Protein AF-A0A2P6QAH7-F1 (afdb_monomer_lite)

InterPro domains:
  IPR003033 SCP2 sterol-binding domain [PF02036] (5-82)
  IPR036527 SCP2 sterol-binding domain superfamily [G3DSA:3.30.1050.10] (1-84)
  IPR036527 SCP2 sterol-binding domain superfamily [SSF55718] (7-82)

Sequence (106 aa):
MKQQNASKVIVKKIGLVYQIKIAPKKIGFNELAYTIDLIRKGEVTKGAYEGIRNAYIYAIFSFKVENFVKIAMGKMNPQIAFNPFIEGLSTWFQSISSNTSYFNLA

Organism: Rosa chinensis (NCBI:txid74649)

Secondary structure (DSSP, 8-state):
---TTHHHHHHHHT--EEEEEEESSSTTSSPEEEEEETTTT-EEEESS----TT--EEEEEEEEHHHHHHHHTTSS-HHHHH-HHHHHHHHHHHHHHHGGGGSS--

Radius of gyration: 19.93 Å; chains: 1; bounding box: 58×43×45 Å

Structure (mmCIF, N/CA/C/O backbone):
data_AF-A0A2P6QAH7-F1
#
_entry.id   AF-A0A2P6QAH7-F1
#
loop_
_atom_site.group_PDB
_atom_site.id
_atom_site.type_symbol
_atom_site.label_atom_id
_atom_site.label_alt_id
_atom_site.label_comp_id
_atom_site.label_asym_id
_atom_site.label_entity_id
_atom_site.label_seq_id
_atom_site.pdbx_PDB_ins_code
_atom_site.Cartn_x
_atom_site.Cartn_y
_atom_site.Cartn_z
_atom_site.occupancy
_atom_site.B_iso_or_equiv
_atom_site.auth_seq_id
_atom_site.auth_comp_id
_atom_site.auth_asym_id
_atom_site.auth_atom_id
_atom_site.pdbx_PDB_model_num
ATOM 1 N N . MET A 1 1 ? -10.739 -17.911 -15.931 1.00 37.72 1 MET A N 1
ATOM 2 C CA . MET A 1 1 ? -9.483 -17.260 -15.487 1.00 37.72 1 MET A CA 1
ATOM 3 C C . MET A 1 1 ? -9.199 -16.057 -16.391 1.00 37.72 1 MET A C 1
ATOM 5 O O . MET A 1 1 ? -8.884 -16.258 -17.553 1.00 37.72 1 MET A O 1
ATOM 9 N N . LYS A 1 2 ? -9.407 -14.816 -15.919 1.00 42.91 2 LYS A N 1
ATOM 10 C CA . LYS A 1 2 ? -9.416 -13.581 -16.748 1.00 42.91 2 LYS A CA 1
ATOM 11 C C . LYS A 1 2 ? -8.367 -12.537 -16.308 1.00 42.91 2 LYS A C 1
ATOM 13 O O . LYS A 1 2 ? -8.570 -11.346 -16.493 1.00 42.91 2 LYS A O 1
ATOM 18 N N . GLN A 1 3 ? -7.265 -12.959 -15.683 1.00 49.81 3 GLN A N 1
ATOM 19 C CA . GLN A 1 3 ? -6.374 -12.028 -14.968 1.00 49.81 3 GLN A CA 1
ATOM 20 C C . GLN A 1 3 ? -5.087 -11.648 -15.726 1.00 49.81 3 GLN A C 1
ATOM 22 O O . GLN A 1 3 ? -4.527 -10.591 -15.462 1.00 49.81 3 GLN A O 1
ATOM 27 N N . GLN A 1 4 ? -4.654 -12.421 -16.732 1.00 48.69 4 GLN A N 1
ATOM 28 C CA . GLN A 1 4 ? -3.357 -12.192 -17.399 1.00 48.69 4 GLN A CA 1
ATOM 29 C C . GLN A 1 4 ? -3.305 -10.961 -18.333 1.00 48.69 4 GLN A C 1
ATOM 31 O O . GLN A 1 4 ? -2.220 -10.461 -18.620 1.00 48.69 4 GLN A O 1
ATOM 36 N N . ASN A 1 5 ? -4.450 -10.427 -18.778 1.00 54.06 5 ASN A N 1
ATOM 37 C CA . ASN A 1 5 ? -4.483 -9.267 -19.683 1.00 54.06 5 ASN A CA 1
ATOM 38 C C . ASN A 1 5 ? -4.617 -7.917 -18.959 1.00 54.06 5 ASN A C 1
ATOM 40 O O . ASN A 1 5 ? -4.241 -6.891 -19.523 1.00 54.06 5 ASN A O 1
ATOM 44 N N . ALA A 1 6 ? -5.114 -7.896 -17.716 1.00 61.06 6 ALA A N 1
ATOM 45 C CA . ALA A 1 6 ? -5.327 -6.652 -16.972 1.00 61.06 6 ALA A CA 1
ATOM 46 C C . ALA A 1 6 ? -3.998 -5.960 -16.621 1.00 61.06 6 ALA A C 1
ATOM 48 O O . ALA A 1 6 ? -3.856 -4.755 -16.822 1.00 61.06 6 ALA A O 1
ATOM 49 N N . SER A 1 7 ? -2.992 -6.731 -16.194 1.00 57.91 7 SER A N 1
ATOM 50 C CA . SER A 1 7 ? -1.680 -6.202 -15.797 1.00 57.91 7 SER A CA 1
ATOM 51 C C . SER A 1 7 ? -0.946 -5.520 -16.955 1.00 57.91 7 SER A C 1
ATOM 53 O O . SER A 1 7 ? -0.395 -4.438 -16.780 1.00 57.91 7 SER A O 1
ATOM 55 N N . LYS A 1 8 ? -1.010 -6.085 -18.171 1.00 64.62 8 LYS A N 1
ATOM 56 C CA . LYS A 1 8 ? -0.360 -5.509 -19.365 1.00 64.62 8 LYS A CA 1
ATOM 57 C C . LYS A 1 8 ? -0.958 -4.159 -19.776 1.00 64.62 8 LYS A C 1
ATOM 59 O O . LYS A 1 8 ? -0.228 -3.273 -20.215 1.00 64.62 8 LYS A O 1
ATOM 64 N N . VAL A 1 9 ? -2.273 -3.985 -19.622 1.00 71.31 9 VAL A N 1
ATOM 65 C CA . VAL A 1 9 ? -2.954 -2.712 -19.925 1.00 71.31 9 VAL A CA 1
ATOM 66 C C . VAL A 1 9 ? -2.571 -1.630 -18.915 1.00 71.31 9 VAL A C 1
ATOM 68 O O . VAL A 1 9 ? -2.364 -0.480 -19.297 1.00 71.31 9 VAL A O 1
ATOM 71 N N . ILE A 1 10 ? -2.451 -1.995 -17.637 1.00 69.38 10 ILE A N 1
ATOM 72 C CA . ILE A 1 10 ? -2.102 -1.070 -16.552 1.00 69.38 10 ILE A CA 1
ATOM 73 C C . ILE A 1 10 ? -0.648 -0.602 -16.677 1.00 69.38 10 ILE A C 1
ATOM 75 O O . ILE A 1 10 ? -0.392 0.597 -16.588 1.00 69.38 10 ILE A O 1
ATOM 79 N N . VAL A 1 11 ? 0.281 -1.519 -16.971 1.00 73.31 11 VAL A N 1
ATOM 80 C CA . VAL A 1 11 ? 1.701 -1.199 -17.206 1.00 73.31 11 VAL A CA 1
ATOM 81 C C . VAL A 1 11 ? 1.856 -0.171 -18.329 1.00 73.31 11 VAL A C 1
ATOM 83 O O . VAL A 1 11 ? 2.555 0.821 -18.163 1.00 73.31 11 VAL A O 1
ATOM 86 N N . LYS A 1 12 ? 1.133 -0.343 -19.446 1.00 71.00 12 LYS A N 1
ATOM 87 C CA . LYS A 1 12 ? 1.192 0.589 -20.585 1.00 71.00 12 LYS A CA 1
ATOM 88 C C . LYS A 1 12 ? 0.606 1.974 -20.276 1.00 71.00 12 LYS A C 1
ATOM 90 O O . LYS A 1 12 ? 1.011 2.948 -20.899 1.00 71.00 12 LYS A O 1
ATOM 95 N N . LYS A 1 13 ? -0.373 2.061 -19.368 1.00 76.56 13 LYS A N 1
ATOM 96 C CA . LYS A 1 13 ? -1.037 3.326 -19.010 1.00 76.56 13 LYS A CA 1
ATOM 97 C C . LYS A 1 13 ? -0.300 4.114 -17.933 1.00 76.56 13 LYS A C 1
ATOM 99 O O . LYS A 1 13 ? -0.326 5.336 -17.984 1.00 76.56 13 LYS A O 1
ATOM 104 N N . ILE A 1 14 ? 0.269 3.427 -16.943 1.00 78.62 14 ILE A N 1
ATOM 105 C CA . ILE A 1 14 ? 0.850 4.070 -15.762 1.00 78.62 14 ILE A CA 1
ATOM 106 C C . ILE A 1 14 ? 2.371 4.049 -15.845 1.00 78.62 14 ILE A C 1
ATOM 108 O O . ILE A 1 14 ? 2.975 5.109 -15.805 1.00 78.62 14 ILE A O 1
ATOM 112 N N . GLY A 1 15 ? 2.986 2.870 -15.992 1.00 75.12 15 GLY A N 1
ATOM 113 C CA . GLY A 1 15 ? 4.435 2.752 -16.167 1.00 75.12 15 GLY A CA 1
ATOM 114 C C . GLY A 1 15 ? 5.255 3.392 -15.042 1.00 75.12 15 GLY A C 1
ATOM 115 O O . GLY A 1 15 ? 6.262 4.031 -15.328 1.00 75.12 15 GLY A O 1
ATOM 116 N N . LEU A 1 16 ? 4.830 3.256 -13.778 1.00 84.06 16 LEU A N 1
ATOM 117 C CA . LEU A 1 16 ? 5.494 3.842 -12.603 1.00 84.06 16 LEU A CA 1
ATOM 118 C C . LEU A 1 16 ? 5.688 2.813 -11.482 1.00 84.06 16 LEU A C 1
ATOM 120 O O . LEU A 1 16 ? 4.979 1.806 -11.414 1.00 84.06 16 LEU A O 1
ATOM 124 N N . VAL A 1 17 ? 6.638 3.087 -10.584 1.00 83.88 17 VAL A N 1
ATOM 125 C CA . VAL A 1 17 ? 6.846 2.309 -9.353 1.00 83.88 17 VAL A CA 1
ATOM 126 C C . VAL A 1 17 ? 6.207 3.031 -8.175 1.00 83.88 17 VAL A C 1
ATOM 128 O O . VAL A 1 17 ? 6.474 4.212 -7.936 1.00 83.88 17 VAL A O 1
ATOM 131 N N . TYR A 1 18 ? 5.405 2.299 -7.408 1.00 88.69 18 TYR A N 1
ATOM 132 C CA . TYR A 1 18 ? 4.802 2.774 -6.166 1.00 88.69 18 TYR A CA 1
ATOM 133 C C . TYR A 1 18 ? 5.296 1.948 -4.990 1.00 88.69 18 TYR A C 1
ATOM 135 O O . TYR A 1 18 ? 5.578 0.758 -5.128 1.00 88.69 18 TYR A O 1
ATOM 143 N N . GLN A 1 19 ? 5.339 2.558 -3.812 1.00 88.88 19 GLN A N 1
ATOM 144 C CA . GLN A 1 19 ? 5.575 1.833 -2.573 1.00 88.88 19 GLN A CA 1
ATOM 145 C C . GLN A 1 19 ? 4.394 2.020 -1.628 1.00 88.88 19 GLN A C 1
ATOM 147 O O . GLN A 1 19 ? 3.962 3.141 -1.375 1.00 88.88 19 GLN A O 1
ATOM 152 N N . ILE A 1 20 ? 3.887 0.919 -1.088 1.00 90.81 20 ILE A N 1
ATOM 153 C CA . ILE A 1 20 ? 2.864 0.912 -0.048 1.00 90.81 20 ILE A CA 1
ATOM 154 C C . ILE A 1 20 ? 3.528 0.504 1.260 1.00 90.81 20 ILE A C 1
ATOM 156 O O . ILE A 1 20 ? 4.097 -0.580 1.364 1.00 90.81 20 ILE A O 1
ATOM 160 N N . LYS A 1 21 ? 3.437 1.362 2.269 1.00 90.19 21 LYS A N 1
ATOM 161 C CA . LYS A 1 21 ? 3.853 1.076 3.637 1.00 90.19 21 LYS A CA 1
ATOM 162 C C . LYS A 1 21 ? 2.616 0.852 4.488 1.00 90.19 21 LYS A C 1
ATOM 164 O O . LYS A 1 21 ? 1.726 1.697 4.553 1.00 90.19 21 LYS A O 1
ATOM 169 N N . ILE A 1 22 ? 2.555 -0.302 5.132 1.00 90.38 22 ILE A N 1
ATOM 170 C CA . ILE A 1 22 ? 1.440 -0.691 5.983 1.00 90.38 22 ILE A CA 1
ATOM 171 C C . ILE A 1 22 ? 1.936 -0.729 7.423 1.00 90.38 22 ILE A C 1
ATOM 173 O O . ILE A 1 22 ? 2.767 -1.556 7.796 1.00 90.38 22 ILE A O 1
ATOM 177 N N . ALA A 1 23 ? 1.407 0.181 8.229 1.00 88.81 23 ALA A N 1
ATOM 178 C CA . ALA A 1 23 ? 1.721 0.331 9.634 1.00 88.81 23 ALA A CA 1
ATOM 179 C C . ALA A 1 23 ? 0.741 -0.484 10.498 1.00 88.81 23 ALA A C 1
ATOM 181 O O . ALA A 1 23 ? -0.457 -0.172 10.517 1.00 88.81 23 ALA A O 1
ATOM 182 N N . PRO A 1 24 ? 1.214 -1.497 11.247 1.00 84.94 24 PRO A N 1
ATOM 183 C CA . PRO A 1 24 ? 0.353 -2.318 12.099 1.00 84.94 24 PRO A CA 1
ATOM 184 C C . PRO A 1 24 ? -0.139 -1.593 13.356 1.00 84.94 24 PRO A C 1
ATOM 186 O O . PRO A 1 24 ? -1.211 -1.913 13.852 1.00 84.94 24 PRO A O 1
ATOM 189 N N . LYS A 1 25 ? 0.621 -0.615 13.868 1.00 78.69 25 LYS A N 1
ATOM 190 C CA . LYS A 1 25 ? 0.235 0.192 15.042 1.00 78.69 25 LYS A CA 1
ATOM 191 C C . LYS A 1 25 ? 0.144 1.678 14.719 1.00 78.69 25 LYS A C 1
ATOM 193 O O . LYS A 1 25 ? -0.914 2.288 14.840 1.00 78.69 25 LYS A O 1
ATOM 198 N N . LYS A 1 26 ? 1.269 2.275 14.322 1.00 79.69 26 LYS A N 1
ATOM 199 C CA . LYS A 1 26 ? 1.387 3.710 14.057 1.00 79.69 26 LYS A CA 1
ATOM 200 C C . LYS A 1 26 ? 2.256 3.928 12.830 1.00 79.69 26 LYS A C 1
ATOM 202 O O . LYS A 1 26 ? 3.276 3.261 12.680 1.00 79.69 26 LYS A O 1
ATOM 207 N N . ILE A 1 27 ? 1.840 4.864 11.980 1.00 79.75 27 ILE A N 1
ATOM 208 C CA . ILE A 1 27 ? 2.631 5.302 10.828 1.00 79.75 27 ILE A CA 1
ATOM 209 C C . ILE A 1 27 ? 4.013 5.753 11.327 1.00 79.75 27 ILE A C 1
ATOM 211 O O . ILE A 1 27 ? 4.109 6.469 12.327 1.00 79.75 27 ILE A O 1
ATOM 215 N N . GLY A 1 28 ? 5.063 5.279 10.663 1.00 76.12 28 GLY A N 1
ATOM 216 C CA . GLY A 1 28 ? 6.467 5.488 11.022 1.00 76.12 28 GLY A CA 1
ATOM 217 C C . GLY A 1 28 ? 7.068 4.472 12.005 1.00 76.12 28 GLY A C 1
ATOM 218 O O . GLY A 1 28 ? 8.242 4.603 12.337 1.00 76.12 28 GLY A O 1
ATOM 219 N N . PHE A 1 29 ? 6.320 3.460 12.470 1.00 76.94 29 PHE A N 1
ATOM 220 C CA . PHE A 1 29 ? 6.838 2.434 13.390 1.00 76.94 29 PHE A CA 1
ATOM 221 C C . PHE A 1 29 ? 6.586 1.006 12.884 1.00 76.94 29 PHE A C 1
ATOM 223 O O . PHE A 1 29 ? 5.437 0.573 12.785 1.00 76.94 29 PHE A O 1
ATOM 230 N N . ASN A 1 30 ? 7.674 0.264 12.631 1.00 81.12 30 ASN A N 1
ATOM 231 C CA . ASN A 1 30 ? 7.672 -1.131 12.165 1.00 81.12 30 ASN A CA 1
ATOM 232 C C . ASN A 1 30 ? 6.723 -1.373 10.974 1.00 81.12 30 ASN A C 1
ATOM 234 O O . ASN A 1 30 ? 5.847 -2.239 11.008 1.00 81.12 30 ASN A O 1
ATOM 238 N N . GLU A 1 31 ? 6.848 -0.535 9.945 1.00 83.31 31 GLU A N 1
ATOM 239 C CA . GLU A 1 31 ? 5.989 -0.589 8.765 1.00 83.31 31 GLU A CA 1
ATOM 240 C C . GLU A 1 31 ? 6.427 -1.703 7.812 1.00 83.31 31 GLU A C 1
ATOM 242 O O . GLU A 1 31 ? 7.607 -1.849 7.491 1.00 83.31 31 GLU A O 1
ATOM 247 N N . LEU A 1 32 ? 5.457 -2.457 7.301 1.00 88.50 32 LEU A N 1
ATOM 248 C CA . LEU A 1 32 ? 5.685 -3.413 6.226 1.00 88.50 32 LEU A CA 1
ATOM 249 C C . LEU A 1 32 ? 5.637 -2.676 4.890 1.00 88.50 32 LEU A C 1
ATOM 251 O O . LEU A 1 32 ? 4.594 -2.142 4.514 1.00 88.50 32 LEU A O 1
ATOM 255 N N . ALA A 1 33 ? 6.756 -2.656 4.174 1.00 88.31 33 ALA A N 1
ATOM 256 C CA . ALA A 1 33 ? 6.835 -2.076 2.841 1.00 88.31 33 ALA A CA 1
ATOM 257 C C . ALA A 1 33 ? 6.529 -3.124 1.763 1.00 88.31 33 ALA A C 1
ATOM 259 O O . ALA A 1 33 ? 7.004 -4.259 1.822 1.00 88.31 33 ALA A O 1
ATOM 260 N N . TYR A 1 34 ? 5.760 -2.711 0.765 1.00 89.38 34 TYR A N 1
ATOM 261 C CA . TYR A 1 34 ? 5.477 -3.451 -0.453 1.00 89.38 34 TYR A CA 1
ATOM 262 C C . TYR A 1 34 ? 5.778 -2.546 -1.637 1.00 89.38 34 TYR A C 1
ATOM 264 O O . TYR A 1 34 ? 5.267 -1.428 -1.715 1.00 89.38 34 TYR A O 1
ATOM 272 N N . THR A 1 35 ? 6.600 -3.021 -2.559 1.00 88.00 35 THR A N 1
ATOM 273 C CA . THR A 1 35 ? 6.884 -2.318 -3.806 1.00 88.00 35 THR A CA 1
ATOM 274 C C . THR A 1 35 ? 5.985 -2.874 -4.894 1.00 88.00 35 THR A C 1
ATOM 276 O O . THR A 1 35 ? 5.891 -4.085 -5.068 1.00 88.00 35 THR A O 1
ATOM 279 N N . ILE A 1 36 ? 5.334 -1.986 -5.635 1.00 87.31 36 ILE A N 1
ATOM 280 C CA . ILE A 1 36 ? 4.526 -2.308 -6.805 1.00 87.31 36 ILE A CA 1
ATOM 281 C C . ILE A 1 36 ? 5.268 -1.767 -8.028 1.00 87.31 36 ILE A C 1
ATOM 283 O O . ILE A 1 36 ? 5.303 -0.554 -8.250 1.00 87.31 36 ILE A O 1
ATOM 287 N N . ASP A 1 37 ? 5.859 -2.663 -8.815 1.00 84.31 37 ASP A N 1
ATOM 288 C CA . ASP A 1 37 ? 6.527 -2.333 -10.074 1.00 84.31 37 ASP A CA 1
ATOM 289 C C . ASP A 1 37 ? 5.553 -2.514 -11.245 1.00 84.31 37 ASP A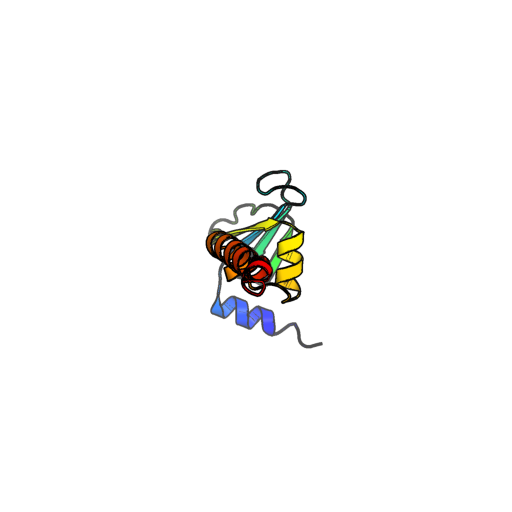 C 1
ATOM 291 O O . ASP A 1 37 ? 5.336 -3.624 -11.747 1.00 84.31 37 ASP A O 1
ATOM 295 N N . LEU A 1 38 ? 4.978 -1.395 -11.696 1.00 81.31 38 LEU A N 1
ATOM 296 C CA . LEU A 1 38 ? 4.139 -1.331 -12.894 1.00 81.31 38 LEU A CA 1
ATOM 297 C C . LEU A 1 38 ? 4.906 -0.829 -14.129 1.00 81.31 38 LEU A C 1
ATOM 299 O O . LEU A 1 38 ? 4.269 -0.555 -15.140 1.00 81.31 38 LEU A O 1
ATOM 303 N N . ILE A 1 39 ? 6.237 -0.696 -14.081 1.00 71.50 39 ILE A N 1
ATOM 304 C CA . ILE A 1 39 ? 7.057 -0.310 -15.245 1.00 71.50 39 ILE A CA 1
ATOM 305 C C . ILE A 1 39 ? 7.275 -1.511 -16.161 1.00 71.50 39 ILE A C 1
ATOM 307 O O . ILE A 1 39 ? 7.267 -1.384 -17.384 1.00 71.50 39 ILE A O 1
ATOM 311 N N . ARG A 1 40 ? 7.491 -2.688 -15.567 1.00 70.94 40 ARG A N 1
ATOM 312 C CA . ARG A 1 40 ? 7.905 -3.887 -16.305 1.00 70.94 40 ARG A CA 1
ATOM 313 C C . ARG A 1 40 ? 6.761 -4.875 -16.491 1.00 70.94 40 ARG A C 1
ATOM 315 O O . ARG A 1 40 ? 6.129 -4.921 -17.541 1.00 70.94 40 ARG A O 1
ATOM 322 N N . LYS A 1 41 ? 6.523 -5.707 -15.477 1.00 71.06 41 LYS A N 1
ATOM 323 C CA . LYS A 1 41 ? 5.607 -6.856 -15.554 1.00 71.06 41 LYS A CA 1
ATOM 324 C C . LYS A 1 41 ? 4.342 -6.689 -14.708 1.00 71.06 41 LYS A C 1
ATOM 326 O O . LYS A 1 41 ? 3.416 -7.479 -14.872 1.00 71.06 41 LYS A O 1
ATOM 331 N N . GLY A 1 42 ? 4.266 -5.656 -13.865 1.00 72.06 42 GLY A N 1
ATOM 332 C CA . GLY A 1 42 ? 3.177 -5.509 -12.901 1.00 72.06 42 GLY A CA 1
ATOM 333 C C . GLY A 1 42 ? 3.365 -6.432 -11.698 1.00 72.06 42 GLY A C 1
ATOM 334 O O . GLY A 1 42 ? 2.445 -7.162 -11.339 1.00 72.06 42 GLY A O 1
ATOM 335 N N . GLU A 1 43 ? 4.571 -6.456 -11.133 1.00 80.94 43 GLU A N 1
ATOM 336 C CA . GLU A 1 43 ? 4.934 -7.327 -10.013 1.00 80.94 43 GLU A CA 1
ATOM 337 C C . GLU A 1 43 ? 4.819 -6.582 -8.681 1.00 80.94 43 GLU A C 1
ATOM 339 O O . GLU A 1 43 ? 5.000 -5.366 -8.604 1.00 80.94 43 GLU A O 1
ATOM 344 N N . VAL A 1 44 ? 4.516 -7.327 -7.618 1.00 83.88 44 VAL A N 1
ATOM 345 C CA . VAL A 1 44 ? 4.481 -6.809 -6.249 1.00 83.88 44 VAL A CA 1
ATOM 346 C C . VAL A 1 44 ? 5.495 -7.580 -5.423 1.00 83.88 44 VAL A C 1
ATOM 348 O O . VAL A 1 44 ? 5.404 -8.802 -5.317 1.00 83.88 44 VAL A O 1
ATOM 351 N N . THR A 1 45 ? 6.449 -6.876 -4.822 1.00 86.94 45 THR A N 1
ATOM 352 C CA . THR A 1 45 ? 7.484 -7.460 -3.966 1.00 86.94 45 THR A CA 1
ATOM 353 C C . THR A 1 45 ? 7.327 -6.969 -2.533 1.00 86.94 45 THR A C 1
ATOM 355 O O . THR A 1 45 ? 6.972 -5.818 -2.273 1.00 86.94 45 THR A O 1
ATOM 358 N N . LYS A 1 46 ? 7.561 -7.864 -1.570 1.00 86.88 46 LYS A N 1
ATOM 359 C CA . LYS A 1 46 ? 7.592 -7.512 -0.148 1.00 86.88 46 LYS A CA 1
ATOM 360 C C . LYS A 1 46 ? 8.992 -7.008 0.193 1.00 86.88 46 LYS A C 1
ATOM 362 O O . LYS A 1 46 ? 9.957 -7.730 -0.023 1.00 86.88 46 LYS A O 1
ATOM 367 N N . GLY A 1 47 ? 9.085 -5.808 0.752 1.00 81.06 47 GLY A N 1
ATOM 368 C CA . GLY A 1 47 ? 10.349 -5.170 1.105 1.00 81.06 47 GLY A CA 1
ATOM 369 C C . GLY A 1 47 ? 10.419 -3.709 0.670 1.00 81.06 47 GLY A C 1
ATOM 370 O O . GLY A 1 47 ? 9.613 -3.224 -0.134 1.00 81.06 47 GLY A O 1
ATOM 371 N N . ALA A 1 48 ? 11.394 -2.997 1.238 1.00 69.25 48 ALA A N 1
ATOM 372 C CA . ALA A 1 48 ? 11.754 -1.672 0.760 1.00 69.25 48 ALA A CA 1
ATOM 373 C C . ALA A 1 48 ? 12.259 -1.769 -0.686 1.00 69.25 48 ALA A C 1
ATOM 375 O O . ALA A 1 48 ? 12.767 -2.799 -1.114 1.00 69.25 48 ALA A O 1
ATOM 376 N N . TYR A 1 49 ? 12.093 -0.697 -1.450 1.00 69.56 49 TYR A N 1
ATOM 377 C CA . TYR A 1 49 ? 12.558 -0.665 -2.824 1.00 69.56 49 TYR A CA 1
ATOM 378 C C . TYR A 1 49 ? 14.089 -0.640 -2.841 1.00 69.56 49 TYR A C 1
ATOM 380 O O . TYR A 1 49 ? 14.693 0.323 -2.373 1.00 69.56 49 TYR A O 1
ATOM 388 N N . GLU A 1 50 ? 14.706 -1.685 -3.386 1.00 65.75 50 GLU A N 1
ATOM 389 C CA . GLU A 1 50 ? 16.165 -1.877 -3.369 1.00 65.75 50 GLU A CA 1
ATOM 390 C C . GLU A 1 50 ? 16.902 -1.123 -4.490 1.00 65.75 50 GLU A C 1
ATOM 392 O O . GLU A 1 50 ? 18.083 -1.351 -4.723 1.00 65.75 50 GLU A O 1
ATOM 397 N N . GLY A 1 51 ? 16.236 -0.183 -5.171 1.00 60.44 51 GLY A N 1
ATOM 398 C CA . GLY A 1 51 ? 16.917 0.734 -6.084 1.00 60.44 51 GLY A CA 1
ATOM 399 C C . GLY A 1 51 ? 17.466 0.043 -7.328 1.00 60.44 51 GLY A C 1
ATOM 400 O O . GLY A 1 51 ? 18.674 0.023 -7.556 1.00 60.44 51 GLY A O 1
ATOM 401 N N . ILE A 1 52 ? 16.586 -0.470 -8.192 1.00 60.25 52 ILE A N 1
ATOM 402 C CA . ILE A 1 52 ? 17.012 -0.824 -9.548 1.00 60.25 52 ILE A CA 1
ATOM 403 C C . ILE A 1 52 ? 17.442 0.476 -10.239 1.00 60.25 52 ILE A C 1
ATOM 405 O O . ILE A 1 52 ? 16.666 1.432 -10.333 1.00 60.25 52 ILE A O 1
ATOM 409 N N . ARG A 1 53 ? 18.689 0.509 -10.724 1.00 49.81 53 ARG A N 1
ATOM 410 C CA . ARG A 1 53 ? 19.251 1.605 -11.526 1.00 49.81 53 ARG A CA 1
ATOM 411 C C . ARG A 1 53 ? 18.257 1.919 -12.660 1.00 49.81 53 ARG A C 1
ATOM 413 O O . ARG A 1 53 ? 18.004 1.050 -13.491 1.00 49.81 53 ARG A O 1
ATOM 420 N N . ASN A 1 54 ? 17.680 3.127 -12.649 1.00 54.41 54 ASN A N 1
ATOM 421 C CA . ASN A 1 54 ? 16.679 3.679 -13.591 1.00 54.41 54 ASN A CA 1
ATOM 422 C C . ASN A 1 54 ? 15.186 3.544 -13.232 1.00 54.41 54 ASN A C 1
ATOM 424 O O . ASN A 1 54 ? 14.349 3.917 -14.052 1.00 54.41 54 ASN A O 1
ATOM 428 N N . ALA A 1 55 ? 14.816 3.077 -12.039 1.00 57.91 55 ALA A N 1
ATOM 429 C CA . ALA A 1 55 ? 13.432 3.177 -11.572 1.00 57.91 55 ALA A CA 1
ATOM 430 C C . ALA A 1 55 ? 13.372 3.995 -10.276 1.00 57.91 55 ALA A C 1
ATOM 432 O O . ALA A 1 55 ? 13.955 3.626 -9.257 1.00 57.91 55 ALA A O 1
ATOM 433 N N . TYR A 1 56 ? 12.695 5.140 -10.350 1.00 67.75 56 TYR A N 1
ATOM 434 C CA . TYR A 1 56 ? 12.426 6.016 -9.217 1.00 67.75 56 TYR A CA 1
ATOM 435 C C . TYR A 1 56 ? 11.059 5.666 -8.637 1.00 67.75 56 TYR A C 1
ATOM 437 O O . TYR A 1 56 ? 10.108 5.414 -9.380 1.00 67.75 56 TYR A O 1
ATOM 445 N N . ILE A 1 57 ? 10.951 5.667 -7.309 1.00 73.94 57 ILE A N 1
ATOM 446 C CA . ILE A 1 57 ? 9.649 5.568 -6.653 1.00 73.94 57 ILE A CA 1
ATOM 447 C C . ILE A 1 57 ? 8.904 6.868 -6.940 1.00 73.94 57 ILE A C 1
ATOM 449 O O . ILE A 1 57 ? 9.357 7.938 -6.542 1.00 73.94 57 ILE A O 1
ATOM 453 N N . TYR A 1 58 ? 7.769 6.773 -7.624 1.00 84.06 58 TYR A N 1
ATOM 454 C CA . TYR A 1 58 ? 6.967 7.945 -7.955 1.00 84.06 58 TYR A CA 1
ATOM 455 C C . TYR A 1 58 ? 6.213 8.468 -6.732 1.00 84.06 58 TYR A C 1
ATOM 457 O O . TYR A 1 58 ? 6.163 9.668 -6.485 1.00 84.06 58 TYR A O 1
ATOM 465 N N . ALA A 1 59 ? 5.640 7.555 -5.945 1.00 84.44 59 ALA A N 1
ATOM 466 C CA . ALA A 1 59 ? 4.968 7.894 -4.701 1.00 84.44 59 ALA A CA 1
ATOM 467 C C . ALA A 1 59 ? 5.089 6.772 -3.669 1.00 84.44 59 ALA A C 1
ATOM 469 O O . ALA A 1 59 ? 5.119 5.580 -4.000 1.00 84.44 59 ALA A O 1
ATOM 470 N N . ILE A 1 60 ? 5.120 7.187 -2.4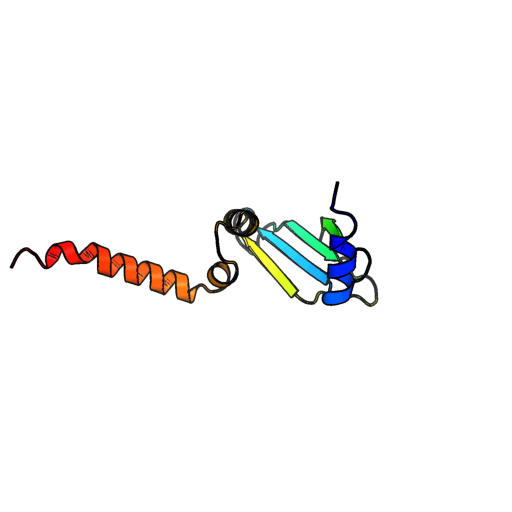04 1.00 86.00 60 ILE A N 1
ATOM 471 C CA . ILE A 1 60 ? 5.069 6.311 -1.239 1.00 86.00 60 ILE A CA 1
ATOM 472 C C . ILE A 1 60 ? 3.750 6.592 -0.525 1.00 86.00 60 ILE A C 1
ATOM 474 O O . ILE A 1 60 ? 3.498 7.719 -0.104 1.00 86.00 60 ILE A O 1
ATOM 478 N N . PHE A 1 61 ? 2.920 5.566 -0.375 1.00 87.69 61 PHE A N 1
ATOM 479 C CA . PHE A 1 61 ? 1.666 5.640 0.362 1.00 87.69 61 PHE A CA 1
ATOM 480 C C . PHE A 1 61 ? 1.812 4.916 1.693 1.00 87.69 61 PHE A C 1
ATOM 482 O O . PHE A 1 61 ? 2.085 3.717 1.711 1.00 87.69 61 PHE A O 1
ATOM 489 N N . SER A 1 62 ? 1.596 5.622 2.799 1.00 86.88 62 SER A N 1
ATOM 490 C CA . SER A 1 62 ? 1.605 5.029 4.136 1.00 86.88 62 SER A CA 1
ATOM 491 C C . SER A 1 62 ? 0.190 4.923 4.687 1.00 86.88 62 SER A C 1
ATOM 493 O O . SER A 1 62 ? -0.538 5.911 4.742 1.00 86.88 62 SER A O 1
ATOM 495 N N . PHE A 1 63 ? -0.185 3.730 5.138 1.00 87.56 63 PHE A N 1
ATOM 496 C CA . PHE A 1 63 ? -1.503 3.445 5.695 1.00 87.56 63 PHE A CA 1
ATOM 497 C C . PHE A 1 63 ? -1.395 2.779 7.060 1.00 87.56 63 PHE A C 1
ATOM 499 O O . PHE 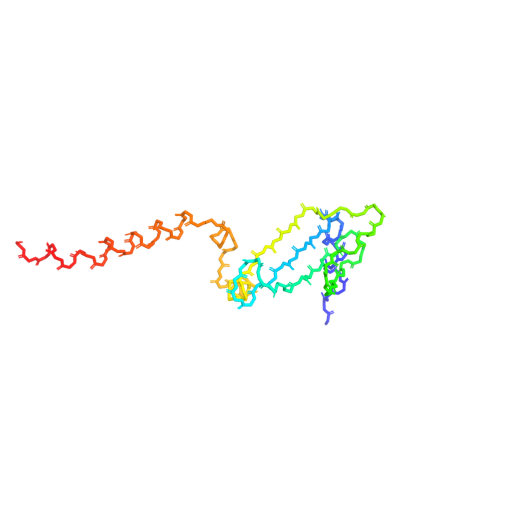A 1 63 ? -0.506 1.967 7.298 1.00 87.56 63 PHE A O 1
ATOM 506 N N . LYS A 1 64 ? -2.384 3.018 7.924 1.00 88.75 64 LYS A N 1
ATOM 507 C CA . LYS A 1 64 ? -2.716 2.057 8.986 1.00 88.75 64 LYS A CA 1
ATOM 508 C C . LYS A 1 64 ? -3.345 0.810 8.357 1.00 88.75 64 LYS A C 1
ATOM 510 O O . LYS A 1 64 ? -4.112 0.946 7.400 1.00 88.75 64 LYS A O 1
ATOM 515 N N . VAL A 1 65 ? -3.087 -0.376 8.919 1.00 89.44 65 VAL A N 1
ATOM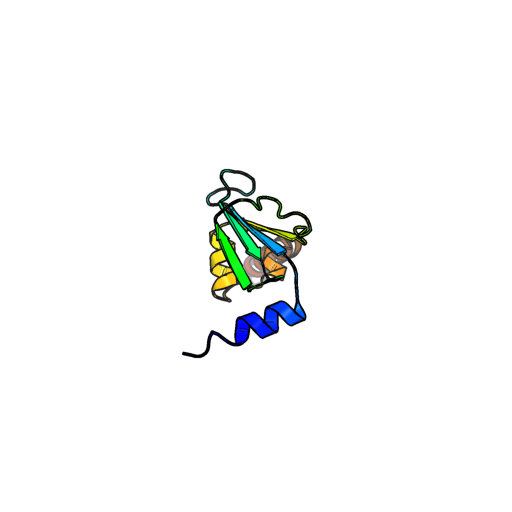 516 C CA . VAL A 1 65 ? -3.677 -1.651 8.444 1.00 89.44 65 VAL A CA 1
ATOM 517 C C . VAL A 1 65 ? -5.194 -1.546 8.274 1.00 89.44 65 VAL A C 1
ATOM 519 O O . VAL A 1 65 ? -5.728 -1.927 7.237 1.00 89.44 65 VAL A O 1
ATOM 522 N N . GLU A 1 66 ? -5.888 -0.980 9.259 1.00 88.69 66 GLU A N 1
ATOM 523 C CA . GLU A 1 66 ? -7.351 -0.871 9.260 1.00 88.69 66 GLU A CA 1
ATOM 524 C C . GLU A 1 66 ? -7.885 -0.062 8.070 1.00 88.69 66 GLU A C 1
ATOM 526 O O . GLU A 1 66 ? -8.829 -0.481 7.398 1.00 88.69 66 GLU A O 1
ATOM 531 N N . ASN A 1 67 ? -7.257 1.081 7.779 1.00 87.81 67 ASN A N 1
ATOM 532 C CA . ASN A 1 67 ? -7.651 1.948 6.670 1.00 87.81 67 ASN A CA 1
ATOM 533 C C . ASN A 1 67 ? -7.327 1.289 5.331 1.00 87.81 67 ASN A C 1
ATOM 535 O O . ASN A 1 67 ? -8.155 1.314 4.425 1.00 87.81 67 ASN A O 1
ATOM 539 N N . PHE A 1 68 ? -6.165 0.639 5.227 1.00 89.88 68 PHE A N 1
ATOM 540 C CA . PHE A 1 68 ? -5.787 -0.107 4.031 1.00 89.88 68 PHE A CA 1
ATOM 541 C C . PHE A 1 68 ? -6.815 -1.196 3.695 1.00 89.88 68 PHE A C 1
ATOM 543 O O . PHE A 1 68 ? -7.283 -1.262 2.560 1.00 89.88 68 PHE A O 1
ATOM 550 N N . VAL A 1 69 ? -7.230 -2.001 4.681 1.00 91.38 69 VAL A N 1
ATOM 551 C CA . VAL A 1 69 ? -8.242 -3.051 4.479 1.00 91.38 69 VAL A CA 1
ATOM 552 C C . VAL A 1 69 ? -9.584 -2.447 4.060 1.00 91.38 69 VAL A C 1
ATOM 554 O O . VAL A 1 69 ? -10.188 -2.917 3.098 1.00 91.38 69 VAL A O 1
ATOM 557 N N . LYS A 1 70 ? -10.045 -1.374 4.718 1.00 90.44 70 LYS A N 1
ATOM 558 C CA . LYS A 1 70 ? -11.307 -0.708 4.350 1.00 90.44 70 LYS A CA 1
ATOM 559 C C . LYS A 1 70 ? -11.275 -0.156 2.923 1.00 90.44 70 LYS A C 1
ATOM 561 O O . LYS A 1 70 ? -12.250 -0.331 2.195 1.00 90.44 70 LYS A O 1
ATOM 566 N N . ILE A 1 71 ? -10.164 0.457 2.516 1.00 90.81 71 ILE A N 1
ATOM 567 C CA . ILE A 1 71 ? -9.962 0.960 1.151 1.00 90.81 71 ILE A CA 1
ATOM 568 C C . ILE A 1 71 ? -9.957 -0.196 0.146 1.00 90.81 71 ILE A C 1
ATOM 570 O O . ILE A 1 71 ? -10.681 -0.146 -0.845 1.00 90.81 71 ILE A O 1
ATOM 574 N N . ALA A 1 72 ? -9.196 -1.259 0.416 1.00 89.06 72 ALA A N 1
ATOM 575 C CA . ALA A 1 72 ? -9.094 -2.418 -0.468 1.00 89.06 72 ALA A CA 1
ATOM 576 C C . ALA A 1 72 ? -10.439 -3.142 -0.653 1.00 89.06 72 ALA A C 1
ATOM 578 O O . ALA A 1 72 ? -10.718 -3.671 -1.726 1.00 89.06 72 ALA A O 1
ATOM 579 N N . MET A 1 73 ? -11.293 -3.134 0.376 1.00 92.44 73 MET A N 1
ATOM 580 C CA . MET A 1 73 ? -12.651 -3.683 0.319 1.00 92.44 73 MET A CA 1
ATOM 581 C C . MET A 1 73 ? -13.680 -2.731 -0.317 1.00 92.44 73 MET A C 1
ATOM 583 O O . MET A 1 73 ? -14.854 -3.088 -0.391 1.00 92.44 73 MET A O 1
ATOM 587 N N . GLY A 1 74 ? -13.294 -1.511 -0.706 1.00 90.00 74 GLY A N 1
ATOM 588 C CA . GLY A 1 74 ? -14.222 -0.489 -1.206 1.00 90.00 74 GLY A CA 1
ATOM 589 C C . GLY A 1 74 ? -15.153 0.100 -0.136 1.00 90.00 74 GLY A C 1
ATOM 590 O O . GLY A 1 74 ? -16.110 0.791 -0.467 1.00 90.00 74 GLY A O 1
ATOM 591 N N . LYS A 1 75 ? -14.882 -0.151 1.151 1.00 90.25 75 LYS A N 1
ATOM 592 C CA . LYS A 1 75 ? -15.665 0.349 2.297 1.00 90.25 75 LYS A CA 1
ATOM 593 C C . LYS A 1 75 ? -15.253 1.754 2.747 1.00 90.25 75 LYS A C 1
ATOM 595 O O . LYS A 1 75 ? -15.857 2.305 3.661 1.00 90.25 75 LYS A O 1
ATOM 600 N N . MET A 1 76 ? -14.200 2.313 2.158 1.00 84.81 76 MET A N 1
ATOM 601 C CA . MET A 1 76 ? -13.685 3.644 2.466 1.00 84.81 76 MET A CA 1
ATOM 602 C C . MET A 1 76 ? -13.126 4.281 1.197 1.00 84.81 76 MET A C 1
ATOM 604 O O . MET A 1 76 ? -12.379 3.642 0.457 1.00 84.81 76 MET A O 1
ATOM 608 N N . ASN A 1 77 ? -13.469 5.548 0.960 1.00 84.88 77 ASN A N 1
ATOM 609 C CA . ASN A 1 77 ? -12.906 6.314 -0.144 1.00 84.88 77 ASN A CA 1
ATOM 610 C C . ASN A 1 77 ? -11.442 6.690 0.182 1.00 84.88 77 ASN A C 1
ATOM 612 O O . ASN A 1 77 ? -11.209 7.336 1.208 1.00 84.88 77 ASN A O 1
ATOM 616 N N . PRO A 1 78 ? -10.464 6.345 -0.678 1.00 85.69 78 PRO A N 1
ATOM 617 C CA . PRO A 1 78 ? -9.060 6.690 -0.464 1.00 85.69 78 PRO A CA 1
ATOM 618 C C . PRO A 1 78 ? -8.814 8.191 -0.267 1.00 85.69 78 PRO A C 1
ATOM 620 O O . PRO A 1 78 ? -7.999 8.564 0.567 1.00 85.69 78 PRO A O 1
ATOM 623 N N . GLN A 1 79 ? -9.522 9.062 -0.992 1.00 83.88 79 GLN A N 1
ATOM 624 C CA . GLN A 1 79 ? -9.331 10.516 -0.907 1.00 83.88 79 GLN A CA 1
ATOM 625 C C . GLN A 1 79 ? -9.709 11.058 0.475 1.00 83.88 79 GLN A C 1
ATOM 627 O O . GLN A 1 79 ? -9.033 11.939 0.996 1.00 83.88 79 GLN A O 1
ATOM 632 N N . ILE A 1 80 ? -10.755 10.494 1.088 1.00 80.75 80 ILE A N 1
ATOM 633 C CA . ILE A 1 80 ? -11.166 10.843 2.453 1.00 80.75 80 ILE A CA 1
ATOM 634 C C . ILE A 1 80 ? -10.125 10.331 3.450 1.00 80.75 80 ILE A C 1
ATOM 636 O O . ILE A 1 80 ? -9.703 11.076 4.325 1.00 80.75 80 ILE A O 1
ATOM 640 N N . ALA A 1 81 ? -9.636 9.101 3.264 1.00 76.88 81 ALA A N 1
ATOM 641 C CA . ALA A 1 81 ? -8.628 8.507 4.141 1.00 76.88 81 ALA A CA 1
ATOM 642 C C . ALA A 1 81 ? -7.291 9.276 4.169 1.00 76.88 81 ALA A C 1
ATOM 644 O O . ALA A 1 81 ? -6.550 9.174 5.145 1.00 76.88 81 ALA A O 1
ATOM 645 N N . PHE A 1 82 ? -6.974 10.027 3.107 1.00 75.88 82 PHE A N 1
ATOM 646 C CA . PHE A 1 82 ? -5.781 10.875 3.021 1.00 75.88 82 PHE A CA 1
ATOM 647 C C . PHE A 1 82 ? -6.007 12.325 3.468 1.00 75.88 82 PHE A C 1
ATOM 649 O O . PHE A 1 82 ? -5.021 13.042 3.639 1.00 75.88 82 PHE A O 1
ATOM 656 N N . ASN A 1 83 ? -7.254 12.771 3.672 1.00 69.38 83 ASN A N 1
ATOM 657 C CA . ASN A 1 83 ? -7.546 14.161 4.017 1.00 69.38 83 ASN A CA 1
ATOM 658 C C . ASN A 1 83 ? -8.122 14.294 5.444 1.00 69.38 83 ASN A C 1
ATOM 660 O O . ASN A 1 83 ? -9.343 14.237 5.620 1.00 69.38 83 ASN A O 1
ATOM 664 N N . PRO A 1 84 ? -7.282 14.534 6.473 1.00 61.09 84 PRO A N 1
ATOM 665 C CA . PRO A 1 84 ? -7.728 14.601 7.871 1.00 61.09 84 PRO A CA 1
ATOM 666 C C . PRO A 1 84 ? -8.712 15.752 8.148 1.00 61.09 84 PRO A C 1
ATOM 668 O O . PRO A 1 84 ? -9.449 15.724 9.132 1.00 61.09 84 PRO A O 1
ATOM 671 N N . PHE A 1 85 ? -8.764 16.757 7.269 1.00 52.50 85 PHE A N 1
ATOM 672 C CA . PHE A 1 85 ? -9.663 17.905 7.395 1.00 52.50 85 PHE A CA 1
ATOM 673 C C . PHE A 1 85 ? -11.151 17.533 7.241 1.00 52.50 85 PHE A C 1
ATOM 675 O O . PHE A 1 85 ? -12.005 18.081 7.937 1.00 52.50 85 PHE A O 1
ATOM 682 N N . ILE A 1 86 ? -11.477 16.564 6.377 1.00 56.44 86 ILE A N 1
ATOM 683 C CA . ILE A 1 86 ? -12.868 16.142 6.137 1.00 56.44 86 ILE A CA 1
ATOM 684 C C . ILE A 1 86 ? -13.390 15.266 7.279 1.00 56.44 86 ILE A C 1
ATOM 686 O O . ILE A 1 86 ? -14.559 15.376 7.647 1.00 56.44 86 ILE A O 1
ATOM 690 N N . GLU A 1 87 ? -12.529 14.450 7.894 1.00 58.69 87 GLU A N 1
ATOM 691 C CA . GLU A 1 87 ? -12.897 13.692 9.094 1.00 58.69 87 GLU A CA 1
ATOM 692 C C . G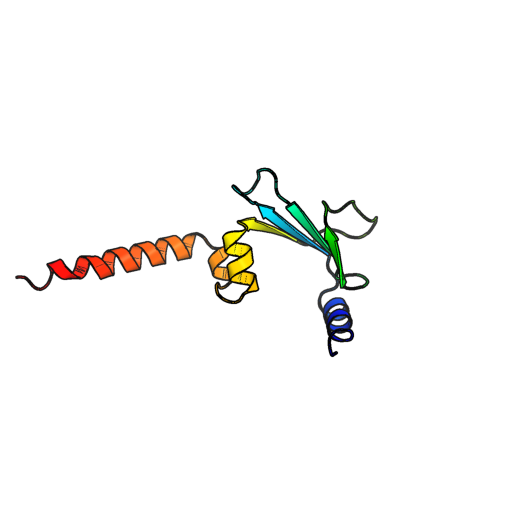LU A 1 87 ? -13.256 14.641 10.247 1.00 58.69 87 GLU A C 1
ATOM 694 O O . GLU A 1 87 ? -14.324 14.493 10.845 1.00 58.69 87 GLU A O 1
ATOM 699 N N . GLY A 1 88 ? -12.446 15.680 10.487 1.00 64.69 88 GLY A N 1
ATOM 700 C CA . GLY A 1 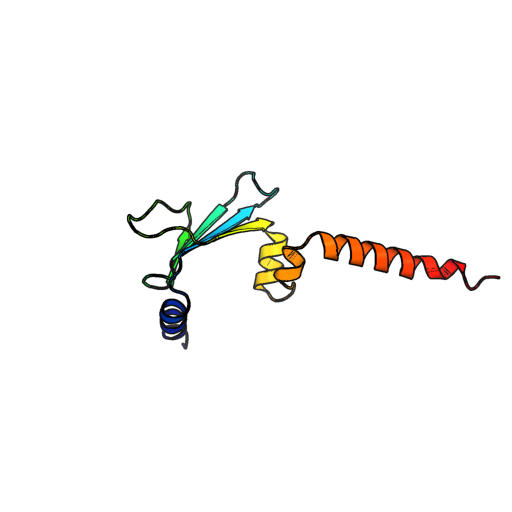88 ? -12.734 16.703 11.499 1.00 64.69 88 GLY A CA 1
ATOM 701 C C . GLY A 1 88 ? -14.076 17.409 11.278 1.00 64.69 88 GLY A C 1
ATOM 702 O O . GLY A 1 88 ? -14.882 17.504 12.205 1.00 64.69 88 GLY A O 1
ATOM 703 N N . LEU A 1 89 ? -14.365 17.819 10.038 1.00 65.06 89 LEU A N 1
ATOM 704 C CA . LEU A 1 89 ? -15.654 18.416 9.677 1.00 65.06 89 LEU A CA 1
ATOM 705 C C . LEU A 1 89 ? -16.818 17.440 9.857 1.00 65.06 89 LEU A C 1
ATOM 707 O O . LEU A 1 89 ? -17.831 17.819 10.432 1.00 65.06 89 LEU A O 1
ATOM 711 N N . SER A 1 90 ? -16.687 16.185 9.418 1.00 67.44 90 SER A N 1
ATOM 712 C CA . SER A 1 90 ? -17.759 15.190 9.566 1.00 67.44 90 SER A CA 1
ATOM 713 C C . SER A 1 90 ? -18.084 14.905 11.035 1.00 67.44 90 SER A C 1
ATOM 715 O O . SER A 1 90 ? -19.252 14.821 11.404 1.00 67.44 90 SER A O 1
ATOM 717 N N . THR A 1 91 ? -17.062 14.843 11.892 1.00 71.50 91 THR A N 1
ATOM 718 C CA . THR A 1 91 ? -17.227 14.613 13.333 1.00 71.50 91 THR A CA 1
ATOM 719 C C . THR A 1 91 ? -17.890 15.817 14.002 1.00 71.50 91 THR A C 1
ATOM 721 O O . THR A 1 91 ? -18.782 15.656 14.834 1.00 71.50 91 THR A O 1
ATOM 724 N N . TRP A 1 92 ? -17.506 17.031 13.595 1.00 67.69 92 TRP A N 1
ATOM 725 C CA . TRP A 1 92 ? -18.141 18.269 14.040 1.00 67.69 92 TRP A CA 1
ATOM 726 C C . TRP A 1 92 ? -19.607 18.364 13.585 1.00 67.69 92 TRP A C 1
ATOM 728 O O . TRP A 1 92 ? -20.473 18.635 14.412 1.00 67.69 92 TRP A O 1
ATOM 738 N N . PHE A 1 93 ? -19.908 18.042 12.321 1.00 71.00 93 PHE A N 1
ATOM 739 C CA . PHE A 1 93 ? -21.275 17.980 11.784 1.00 71.00 93 PHE A CA 1
ATOM 740 C C . PHE A 1 93 ? -22.153 16.960 12.525 1.00 71.00 93 PHE A C 1
ATOM 742 O O . PHE A 1 93 ? -23.299 17.254 12.864 1.00 71.00 93 PHE A O 1
ATOM 749 N N . GLN A 1 94 ? -21.620 15.772 12.816 1.00 74.19 94 GLN A N 1
ATOM 750 C CA . GLN A 1 94 ? -22.341 14.761 13.592 1.00 74.19 94 GLN A CA 1
ATOM 751 C C . GLN A 1 94 ? -22.614 15.254 15.020 1.00 74.19 94 GLN A C 1
ATOM 753 O O . GLN A 1 94 ? -23.756 15.184 15.467 1.00 74.19 94 GLN A O 1
ATOM 758 N N . SER A 1 95 ? -21.620 15.859 15.680 1.00 73.62 95 SER A N 1
ATOM 759 C CA . SER A 1 95 ? -21.751 16.440 17.026 1.00 73.62 95 SER A CA 1
ATOM 760 C C . SER A 1 95 ? -22.839 17.523 17.117 1.00 73.62 95 SER A C 1
ATOM 762 O O . SER A 1 95 ? -23.686 17.475 18.013 1.00 73.62 95 SER A O 1
ATOM 764 N N . ILE A 1 96 ? -22.888 18.464 16.162 1.00 71.81 96 ILE A N 1
ATOM 765 C CA . ILE A 1 96 ? -23.943 19.494 16.140 1.00 71.81 96 ILE A CA 1
ATOM 766 C C . ILE A 1 96 ? -25.321 18.896 15.837 1.00 71.81 96 ILE A C 1
ATOM 768 O O . ILE A 1 96 ? -26.307 19.332 16.421 1.00 71.81 96 ILE A O 1
ATOM 772 N N . SER A 1 97 ? -25.400 17.868 14.984 1.00 71.44 97 SER A N 1
ATOM 773 C CA . SER A 1 97 ? -26.674 17.222 14.651 1.00 71.44 97 SER A CA 1
ATOM 774 C C . SER A 1 97 ? -27.246 16.429 15.831 1.00 71.44 97 SER A C 1
ATOM 776 O O . SER A 1 97 ? -28.441 16.522 16.105 1.00 71.44 97 SER A O 1
ATOM 778 N N . SER A 1 98 ? -26.400 15.742 16.605 1.00 65.69 98 SER A N 1
ATOM 779 C CA . SER A 1 98 ? -26.812 15.001 17.804 1.00 65.69 98 SER A CA 1
ATOM 780 C C . SER A 1 98 ? -27.212 15.895 18.981 1.00 65.69 98 SER A C 1
ATOM 782 O O . SER A 1 98 ? -27.933 15.440 19.862 1.00 65.69 98 SER A O 1
ATOM 784 N N . ASN A 1 99 ? -26.785 17.163 18.993 1.00 60.03 99 ASN A N 1
ATOM 785 C CA . ASN A 1 99 ? -27.139 18.139 20.030 1.00 60.03 99 ASN A CA 1
ATOM 786 C C . ASN A 1 99 ? -28.466 18.878 19.763 1.00 60.03 99 ASN A C 1
ATOM 788 O O . ASN A 1 99 ? -28.877 19.711 20.570 1.00 60.03 99 ASN A O 1
ATOM 792 N N . THR A 1 100 ? -29.173 18.576 18.668 1.00 53.97 100 THR A N 1
ATOM 793 C CA . THR A 1 100 ? -30.469 19.215 18.354 1.00 53.97 100 THR A CA 1
ATOM 794 C C . THR A 1 100 ? -31.657 18.682 19.166 1.00 53.97 100 THR A C 1
ATOM 796 O O . THR A 1 100 ? -32.742 19.255 19.105 1.00 53.97 100 THR A O 1
ATOM 799 N N . SER A 1 101 ? -31.469 17.669 20.017 1.00 51.44 101 SER A N 1
ATOM 800 C CA . SER A 1 101 ? -32.487 17.207 20.975 1.00 51.44 101 SER A CA 1
ATOM 801 C C . SER A 1 101 ? -32.768 18.191 22.126 1.00 51.44 101 SER A C 1
ATOM 803 O O . SER A 1 101 ? -33.742 17.996 22.847 1.00 51.44 101 SER A O 1
ATOM 805 N N . TYR A 1 102 ? -31.996 19.277 22.264 1.00 47.44 102 TYR A N 1
ATOM 806 C CA . TYR A 1 102 ? -32.248 20.347 23.245 1.00 47.44 102 TYR A CA 1
ATOM 807 C C . TYR A 1 102 ? -33.114 21.509 22.724 1.00 47.44 102 TYR A C 1
ATOM 809 O O . TYR A 1 102 ? -33.476 22.381 23.507 1.00 47.44 102 TYR A O 1
ATOM 817 N N . PHE A 1 103 ? -33.484 21.531 21.436 1.00 42.59 103 PHE A N 1
ATOM 818 C CA . PHE A 1 103 ? -34.279 22.623 20.844 1.00 42.59 103 PHE A CA 1
ATOM 819 C C . PHE A 1 103 ? -35.780 22.319 20.685 1.00 42.59 103 PHE A C 1
ATOM 821 O O . PHE A 1 103 ? -36.512 23.167 20.192 1.00 42.59 103 PHE A O 1
ATOM 828 N N . ASN A 1 104 ? -36.256 21.154 21.140 1.00 45.06 104 ASN A N 1
ATOM 829 C CA . ASN A 1 104 ? -37.685 20.793 21.135 1.00 45.06 104 ASN A CA 1
ATOM 830 C C . ASN A 1 104 ? -38.330 20.826 22.540 1.00 45.06 104 ASN A C 1
ATOM 832 O O . ASN A 1 104 ? -39.316 20.134 22.780 1.00 45.06 104 ASN A O 1
ATOM 836 N N . LEU A 1 105 ? -37.766 21.592 23.482 1.00 46.75 105 LEU A N 1
ATOM 837 C CA . LEU A 1 105 ? -38.267 21.721 24.863 1.00 46.75 105 LEU A CA 1
ATOM 838 C C . LEU A 1 105 ? -38.406 23.182 25.339 1.00 46.75 105 LEU A C 1
ATOM 840 O O . LEU A 1 105 ? -38.336 23.446 26.537 1.00 46.75 105 LEU A O 1
ATOM 844 N N . ALA A 1 106 ? -38.631 24.123 24.420 1.00 39.28 106 ALA A N 1
ATOM 845 C CA . ALA A 1 106 ? -39.022 25.497 24.743 1.00 39.28 106 ALA A CA 1
ATOM 846 C C . ALA A 1 106 ? -40.281 25.892 23.967 1.00 39.28 106 ALA A C 1
ATOM 848 O O . ALA A 1 106 ? -40.331 25.578 22.756 1.00 39.28 106 ALA A O 1
#

pLDDT: mean 73.93, std 14.28, range [37.72, 92.44]

Foldseek 3Di:
DPPQVVLVVQLVVPLAKAKEWEDQDDWPPPTWIWIFGSNPRRDIDTDDDPDDPPHDHPYYHYDYPVVVVCVVVVNDDVVPRPDVVVVVVVVVVVVVVVPCVVVVPD